Protein AF-F0HAP3-F1 (afdb_monomer_lite)

InterPro domains:
  IPR005094 MobA/VirD2-like, nuclease domain [PF03432] (1-57)

Secondary structure (DSSP, 8-state):
---TTS-EEEEEE-SSSS-EEEEEE-SB-TTSPBP--TTHHHHHHHHHHHHHHHTTPPPHHHHHHHHHHS-----HHHHHHHHHHHHHHHHHHHHHSS--------S--------

pLDDT: mean 81.32, std 18.68, range [32.19, 97.0]

Sequence (115 aa):
MGLADHQLVAVTHKDTDNMHIHIIANRISLYGEVYDTTFVSNKAARVAEELSGKYGLTIAKEVKAERQHQKAKANPTREQTKQQIQKICYALLEKYKGTGITGPPCSSTTLTRVV

Structure (mmCIF, N/CA/C/O backbone):
data_AF-F0HAP3-F1
#
_entry.id   AF-F0HAP3-F1
#
loop_
_atom_site.group_PDB
_atom_site.id
_atom_site.type_symbol
_atom_site.label_atom_id
_atom_site.label_alt_id
_atom_site.label_comp_id
_atom_site.label_asym_id
_atom_site.label_entity_id
_atom_site.label_seq_id
_atom_site.pdbx_PDB_ins_code
_atom_site.Cartn_x
_atom_site.Cartn_y
_atom_site.Cartn_z
_atom_site.occupancy
_atom_site.B_iso_or_equiv
_atom_site.auth_seq_id
_atom_site.auth_comp_id
_atom_site.auth_asym_id
_atom_site.auth_atom_id
_atom_site.pdbx_PDB_model_num
ATOM 1 N N . MET A 1 1 ? 0.343 3.055 -11.995 1.00 89.12 1 MET A N 1
ATOM 2 C CA . MET A 1 1 ? 1.373 2.486 -11.096 1.00 89.12 1 MET A CA 1
ATOM 3 C C . MET A 1 1 ? 2.618 2.012 -11.833 1.00 89.12 1 MET A C 1
ATOM 5 O O . MET A 1 1 ? 3.657 2.044 -11.208 1.00 89.12 1 MET A O 1
ATOM 9 N N . GLY A 1 2 ? 2.561 1.635 -13.121 1.00 89.94 2 GLY A N 1
ATOM 10 C CA . GLY A 1 2 ? 3.783 1.394 -13.910 1.00 89.94 2 GLY A CA 1
ATOM 11 C C . GLY A 1 2 ? 4.590 0.168 -13.474 1.00 89.94 2 GLY A C 1
ATOM 12 O O . GLY A 1 2 ? 5.804 0.189 -13.558 1.00 89.94 2 GLY A O 1
ATOM 13 N N . LEU A 1 3 ? 3.914 -0.869 -12.970 1.00 93.81 3 LEU A N 1
ATOM 14 C CA . LEU A 1 3 ? 4.533 -2.095 -12.448 1.00 93.81 3 LEU A CA 1
ATOM 15 C C . LEU A 1 3 ? 4.233 -3.321 -13.333 1.00 93.81 3 LEU A C 1
ATOM 17 O O . LEU A 1 3 ? 4.266 -4.444 -12.849 1.00 93.81 3 LEU A O 1
ATOM 21 N N . ALA A 1 4 ? 3.868 -3.117 -14.603 1.00 94.06 4 ALA A N 1
ATOM 22 C CA . ALA A 1 4 ? 3.448 -4.207 -15.492 1.00 94.06 4 ALA A CA 1
ATOM 23 C C . ALA A 1 4 ? 4.597 -5.184 -15.798 1.00 94.06 4 ALA A C 1
ATOM 25 O O . ALA A 1 4 ? 4.387 -6.391 -15.798 1.00 94.06 4 ALA A O 1
ATOM 26 N N . ASP A 1 5 ? 5.813 -4.660 -15.960 1.00 96.25 5 ASP A N 1
ATOM 27 C CA . ASP A 1 5 ? 7.027 -5.442 -16.221 1.00 96.25 5 ASP A CA 1
ATOM 28 C C . ASP A 1 5 ? 7.745 -5.875 -14.932 1.00 96.25 5 ASP A C 1
ATOM 30 O O . ASP A 1 5 ? 8.942 -6.168 -14.935 1.00 96.25 5 ASP A O 1
ATOM 34 N N . HIS A 1 6 ? 7.033 -5.878 -13.803 1.00 96.69 6 HIS A N 1
ATOM 35 C CA . HIS A 1 6 ? 7.555 -6.296 -12.510 1.00 96.69 6 HIS A CA 1
ATOM 36 C C . HIS A 1 6 ? 6.907 -7.608 -12.086 1.00 96.69 6 HIS A C 1
ATOM 38 O O . HIS A 1 6 ? 5.703 -7.818 -12.225 1.00 96.69 6 HIS A O 1
ATOM 44 N N . GLN A 1 7 ? 7.715 -8.490 -11.507 1.00 96.25 7 GLN A N 1
ATOM 45 C CA . GLN A 1 7 ? 7.203 -9.698 -10.869 1.00 96.25 7 GLN A CA 1
ATOM 46 C C . GLN A 1 7 ? 6.311 -9.298 -9.692 1.00 96.25 7 GLN A C 1
ATOM 48 O O . GLN A 1 7 ? 6.671 -8.407 -8.915 1.00 96.25 7 GLN A O 1
ATOM 53 N N . LEU A 1 8 ? 5.176 -9.978 -9.540 1.00 96.00 8 LEU A N 1
ATOM 54 C CA . LEU A 1 8 ? 4.230 -9.714 -8.466 1.00 96.00 8 LEU A CA 1
ATOM 55 C C . LEU A 1 8 ? 3.729 -10.998 -7.813 1.00 96.00 8 LEU A C 1
ATOM 57 O O . LEU A 1 8 ? 3.588 -12.033 -8.462 1.00 96.00 8 LEU A O 1
ATOM 61 N N . VAL A 1 9 ? 3.428 -10.900 -6.524 1.00 96.25 9 VAL A N 1
ATOM 62 C CA . VAL A 1 9 ? 2.755 -11.933 -5.737 1.00 96.25 9 VAL A CA 1
ATOM 63 C C . VAL A 1 9 ? 1.549 -11.291 -5.068 1.00 96.25 9 VAL A C 1
ATOM 65 O O . VAL A 1 9 ? 1.672 -10.240 -4.439 1.00 96.25 9 VAL A O 1
ATOM 68 N N . ALA A 1 10 ? 0.383 -11.919 -5.202 1.00 95.69 10 ALA A N 1
ATOM 69 C CA . ALA A 1 10 ? -0.831 -11.515 -4.508 1.00 95.69 10 ALA A CA 1
ATOM 70 C C . ALA A 1 10 ? -1.179 -12.555 -3.440 1.00 95.69 10 ALA A C 1
ATOM 72 O O . ALA A 1 10 ? -1.296 -13.743 -3.740 1.00 95.69 10 ALA A O 1
ATOM 73 N N . VAL A 1 11 ? -1.353 -12.111 -2.198 1.00 94.81 11 VAL A N 1
ATOM 74 C CA . VAL A 1 11 ? -1.675 -12.964 -1.051 1.00 94.81 11 VAL A CA 1
ATOM 75 C C . VAL A 1 11 ? -2.963 -12.463 -0.424 1.00 94.81 11 VAL A C 1
ATOM 77 O O . VAL A 1 11 ? -3.085 -11.282 -0.121 1.00 94.81 11 VAL A O 1
ATOM 80 N N . THR A 1 12 ? -3.933 -13.350 -0.220 1.00 94.50 12 THR A N 1
ATOM 81 C CA . THR A 1 12 ? -5.158 -13.006 0.514 1.00 94.50 12 THR A CA 1
ATOM 82 C C . THR A 1 12 ? -4.960 -13.313 1.990 1.00 94.50 12 THR A C 1
ATOM 84 O O . THR A 1 12 ? -4.623 -14.442 2.344 1.00 94.50 12 THR A O 1
ATOM 87 N N . HIS A 1 13 ? -5.181 -12.326 2.847 1.00 89.88 13 HIS A N 1
ATOM 88 C CA . HIS A 1 13 ? -5.096 -12.446 4.295 1.00 89.88 13 HIS A CA 1
ATOM 89 C C . HIS A 1 13 ? -6.495 -12.395 4.928 1.00 89.88 13 HIS A C 1
ATOM 91 O O . HIS A 1 13 ? -7.397 -11.693 4.457 1.00 89.88 13 HIS A O 1
ATOM 97 N N . LYS A 1 14 ? -6.672 -13.183 5.995 1.00 88.19 14 LYS A N 1
ATOM 98 C CA . LYS A 1 14 ? -7.911 -13.312 6.791 1.00 88.19 14 LYS A CA 1
ATOM 99 C C . LYS A 1 14 ? -7.671 -13.067 8.286 1.00 88.19 14 LYS A C 1
ATOM 101 O O . LYS A 1 14 ? -8.482 -13.446 9.119 1.00 88.19 14 LYS A O 1
ATOM 106 N N . ASP A 1 15 ? -6.531 -12.488 8.626 1.00 85.31 15 ASP A N 1
ATOM 107 C CA . ASP A 1 15 ? -6.054 -12.236 9.989 1.00 85.31 15 ASP A CA 1
ATOM 108 C C . ASP A 1 15 ? -6.655 -10.969 10.628 1.00 85.31 15 ASP A C 1
ATOM 110 O O . ASP A 1 15 ? -6.348 -10.646 11.772 1.00 85.31 15 ASP A O 1
ATOM 114 N N . THR A 1 16 ? -7.538 -10.263 9.916 1.00 84.62 16 THR A N 1
ATOM 115 C CA . THR A 1 16 ? -8.293 -9.107 10.420 1.00 84.62 16 THR A CA 1
ATOM 116 C C . THR A 1 16 ? -9.782 -9.271 10.120 1.00 84.62 16 THR A C 1
ATOM 118 O O . THR A 1 16 ? -10.164 -10.130 9.325 1.00 84.62 16 THR A O 1
ATOM 121 N N . ASP A 1 17 ? -10.620 -8.410 10.706 1.00 79.19 17 ASP A N 1
ATOM 122 C CA . ASP A 1 17 ? -12.083 -8.438 10.539 1.00 79.19 17 ASP A CA 1
ATOM 123 C C . ASP A 1 17 ? -12.546 -8.356 9.073 1.00 79.19 17 ASP A C 1
ATOM 125 O O . ASP A 1 17 ? -13.671 -8.734 8.755 1.00 79.19 17 ASP A O 1
ATOM 129 N N . ASN A 1 18 ? -11.691 -7.863 8.169 1.00 84.44 18 ASN A N 1
ATOM 130 C CA . ASN A 1 18 ? -11.993 -7.754 6.748 1.00 84.44 18 ASN A CA 1
ATOM 131 C C . ASN A 1 18 ? -10.970 -8.536 5.923 1.00 84.44 18 ASN A C 1
ATOM 133 O O . ASN A 1 18 ? -9.756 -8.382 6.092 1.00 84.44 18 ASN A O 1
ATOM 137 N N . MET A 1 19 ? -11.462 -9.326 4.967 1.00 88.75 19 MET A N 1
ATOM 138 C CA . MET A 1 19 ? -10.585 -9.940 3.974 1.00 88.75 19 MET A CA 1
ATOM 139 C C . MET A 1 19 ? -9.857 -8.852 3.188 1.00 88.75 19 MET A C 1
ATOM 141 O O . MET A 1 19 ? -10.479 -7.906 2.699 1.00 88.75 19 MET A O 1
ATOM 145 N N . HIS A 1 20 ? -8.547 -9.005 3.042 1.00 91.12 20 HIS A N 1
ATOM 146 C CA . HIS A 1 20 ? -7.737 -8.081 2.263 1.00 91.12 20 HIS A CA 1
ATOM 147 C C . HIS A 1 20 ? -6.654 -8.825 1.492 1.00 91.12 20 HIS A C 1
ATOM 149 O O . HIS A 1 20 ? -6.266 -9.940 1.834 1.00 91.12 20 HIS A O 1
ATOM 155 N N . ILE A 1 21 ? -6.191 -8.207 0.410 1.00 92.62 21 ILE A N 1
ATOM 156 C CA . ILE A 1 21 ? -5.173 -8.772 -0.469 1.00 92.62 21 ILE A CA 1
ATOM 157 C C . ILE A 1 21 ? -3.921 -7.907 -0.357 1.00 92.62 21 ILE A C 1
ATOM 159 O O . ILE A 1 21 ? -3.974 -6.699 -0.591 1.00 92.62 21 ILE A O 1
ATOM 163 N N . HIS A 1 22 ? -2.789 -8.524 -0.035 1.00 92.44 22 HIS A N 1
ATOM 164 C CA . HIS A 1 22 ? -1.474 -7.926 -0.204 1.00 92.44 22 HIS A CA 1
ATOM 165 C C . HIS A 1 22 ? -0.973 -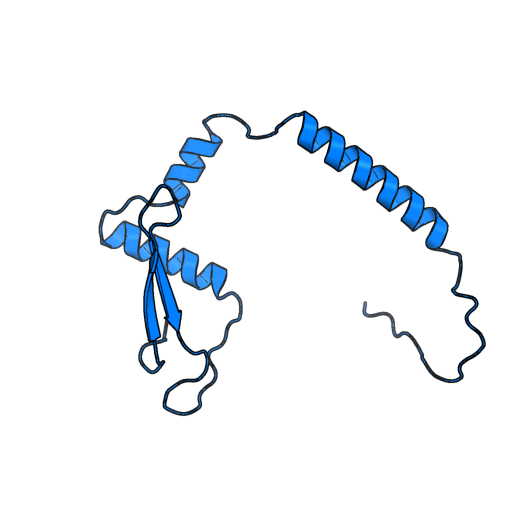8.209 -1.612 1.00 92.44 22 HIS A C 1
ATOM 167 O O . HIS A 1 22 ? -0.803 -9.363 -1.990 1.00 92.44 22 HIS A O 1
ATOM 173 N N . ILE A 1 23 ? -0.708 -7.155 -2.377 1.00 92.94 23 ILE A N 1
ATOM 174 C CA . ILE A 1 23 ? -0.005 -7.253 -3.655 1.00 92.94 23 ILE A CA 1
ATOM 175 C C . ILE A 1 23 ? 1.414 -6.748 -3.420 1.00 92.94 23 ILE A C 1
ATOM 177 O O . ILE A 1 23 ? 1.615 -5.596 -3.034 1.00 92.94 23 ILE A O 1
ATOM 181 N N . ILE A 1 24 ? 2.390 -7.621 -3.638 1.00 93.94 24 ILE A N 1
ATOM 182 C CA . ILE A 1 24 ? 3.815 -7.341 -3.486 1.00 93.94 24 ILE A CA 1
ATOM 183 C C . ILE A 1 24 ? 4.416 -7.357 -4.883 1.00 93.94 24 ILE A C 1
ATOM 185 O O . ILE A 1 24 ? 4.315 -8.365 -5.572 1.00 93.94 24 ILE A O 1
ATOM 189 N N . ALA A 1 25 ? 5.035 -6.255 -5.297 1.00 95.19 25 ALA A N 1
ATOM 190 C CA . ALA A 1 25 ? 5.747 -6.162 -6.565 1.00 95.19 25 ALA A CA 1
ATOM 191 C C . ALA A 1 25 ? 7.238 -5.948 -6.302 1.00 95.19 25 ALA A C 1
ATOM 193 O O . ALA A 1 25 ? 7.611 -5.150 -5.435 1.00 95.19 25 ALA A O 1
ATOM 194 N N . ASN A 1 26 ? 8.089 -6.652 -7.047 1.00 96.25 26 ASN A N 1
ATOM 195 C CA . ASN A 1 26 ? 9.528 -6.430 -6.985 1.00 96.25 26 ASN A CA 1
ATOM 196 C C . ASN A 1 26 ? 9.849 -5.011 -7.475 1.00 96.25 26 ASN A C 1
ATOM 198 O O . ASN A 1 26 ? 9.277 -4.545 -8.455 1.00 96.25 26 ASN A O 1
ATOM 202 N N . ARG A 1 27 ? 10.777 -4.314 -6.815 1.00 96.25 27 ARG A N 1
ATOM 203 C CA . ARG A 1 27 ? 11.211 -2.973 -7.233 1.00 96.25 27 ARG A CA 1
ATOM 204 C C . ARG A 1 27 ? 12.032 -3.008 -8.526 1.00 96.25 27 ARG A C 1
ATOM 206 O O . ARG A 1 27 ? 12.059 -2.011 -9.238 1.00 96.25 27 ARG A O 1
ATOM 213 N N . ILE A 1 28 ? 12.702 -4.122 -8.807 1.00 97.00 28 ILE A N 1
ATOM 214 C CA . ILE A 1 28 ? 13.502 -4.311 -10.021 1.00 97.00 28 ILE A CA 1
ATOM 215 C C . ILE A 1 28 ? 12.608 -4.941 -11.092 1.00 97.00 28 ILE A C 1
ATOM 217 O O . ILE A 1 28 ? 11.935 -5.938 -10.817 1.00 97.00 28 ILE A O 1
ATOM 221 N N . SER A 1 29 ? 12.569 -4.338 -12.279 1.00 96.56 29 SER A N 1
ATOM 222 C CA . SER A 1 29 ? 11.804 -4.859 -13.414 1.00 96.56 29 SER A CA 1
ATOM 223 C C . SER A 1 29 ? 12.480 -6.088 -14.022 1.00 96.56 29 SER A C 1
ATOM 225 O O . SER A 1 29 ? 13.646 -6.389 -13.749 1.00 96.56 29 SER A O 1
ATOM 227 N N . LEU A 1 30 ? 11.768 -6.783 -14.907 1.00 96.38 30 LEU A N 1
ATOM 228 C CA . LEU A 1 30 ? 12.325 -7.881 -15.701 1.00 96.38 30 LEU A CA 1
ATOM 229 C C . LEU A 1 30 ? 13.519 -7.455 -16.577 1.00 96.38 30 LEU A C 1
ATOM 231 O O . LEU A 1 30 ? 14.309 -8.307 -16.976 1.00 96.38 30 LEU A O 1
ATOM 235 N N . TYR A 1 31 ? 13.676 -6.153 -16.833 1.00 96.75 31 TYR A N 1
ATOM 236 C CA . TYR A 1 31 ? 14.742 -5.577 -17.658 1.00 96.75 31 TYR A CA 1
ATOM 237 C C . TYR A 1 31 ? 15.861 -4.919 -16.836 1.00 96.75 31 TYR A C 1
ATOM 239 O O . TYR A 1 31 ? 16.752 -4.286 -17.397 1.00 96.75 31 TYR A O 1
ATOM 247 N N . GLY A 1 32 ? 15.838 -5.067 -15.506 1.00 95.62 32 GLY A N 1
ATOM 248 C CA . GLY A 1 32 ? 16.856 -4.505 -14.613 1.00 95.62 32 GLY A CA 1
ATOM 249 C C . GLY A 1 32 ? 16.650 -3.029 -14.261 1.00 95.62 32 GLY A C 1
ATOM 250 O O . GLY A 1 32 ? 17.511 -2.424 -13.623 1.00 95.62 32 GLY A O 1
ATOM 251 N N . GLU A 1 33 ? 15.511 -2.444 -14.629 1.00 95.88 33 GLU A N 1
ATOM 252 C CA . GLU A 1 33 ? 15.179 -1.064 -14.279 1.00 95.88 33 GLU A CA 1
ATOM 253 C C . GLU A 1 33 ? 14.711 -0.979 -12.825 1.00 95.88 33 GLU A C 1
ATOM 255 O O . GLU A 1 33 ? 13.971 -1.832 -12.327 1.00 95.88 33 GLU A O 1
ATOM 260 N N . VAL A 1 34 ? 15.129 0.075 -12.126 1.00 96.50 34 VAL A N 1
ATOM 261 C CA . VAL A 1 34 ? 14.763 0.293 -10.725 1.00 96.50 34 VAL A CA 1
ATOM 262 C C . VAL A 1 34 ? 13.559 1.221 -10.652 1.00 96.50 34 VAL A C 1
ATOM 264 O O . VAL A 1 34 ? 13.642 2.389 -11.026 1.00 96.50 34 VAL A O 1
ATOM 267 N N . TYR A 1 35 ? 12.457 0.729 -10.089 1.00 95.50 35 TYR A N 1
ATOM 268 C CA . TYR A 1 35 ? 11.269 1.545 -9.872 1.00 95.50 35 TYR A CA 1
ATOM 269 C C . TYR A 1 35 ? 11.538 2.673 -8.860 1.00 95.50 35 TYR A C 1
ATOM 271 O O . TYR A 1 35 ? 12.066 2.447 -7.758 1.00 95.50 35 TYR A O 1
ATOM 279 N N . ASP A 1 36 ? 11.140 3.895 -9.223 1.00 94.69 36 ASP A N 1
ATOM 280 C CA . ASP A 1 36 ? 11.207 5.064 -8.349 1.00 94.69 36 ASP A CA 1
ATOM 281 C C . ASP A 1 36 ? 10.120 5.004 -7.266 1.00 94.69 36 ASP A C 1
ATOM 283 O O . ASP A 1 36 ? 8.919 5.161 -7.511 1.00 94.69 36 ASP A O 1
ATOM 287 N N . THR A 1 37 ? 10.563 4.826 -6.024 1.00 94.19 37 THR A N 1
ATOM 288 C CA . THR A 1 37 ? 9.693 4.731 -4.850 1.00 94.19 37 THR A CA 1
ATOM 289 C C . THR A 1 37 ? 9.372 6.087 -4.225 1.00 94.19 37 THR A C 1
ATOM 291 O O . THR A 1 37 ? 8.689 6.142 -3.197 1.00 94.19 37 THR A O 1
ATOM 294 N N . THR A 1 38 ? 9.824 7.192 -4.820 1.00 96.06 38 THR A N 1
ATOM 295 C CA . THR A 1 38 ? 9.544 8.543 -4.329 1.00 96.06 38 THR A CA 1
ATOM 296 C C . THR A 1 38 ? 8.033 8.774 -4.258 1.00 96.06 38 THR A C 1
ATOM 298 O O . THR A 1 38 ? 7.304 8.641 -5.248 1.00 96.06 38 THR A O 1
ATOM 301 N N . PHE A 1 39 ? 7.554 9.067 -3.045 1.00 94.75 39 PHE A N 1
ATOM 302 C CA . PHE A 1 39 ? 6.136 9.220 -2.697 1.00 94.75 39 PHE A CA 1
ATOM 303 C C . PHE A 1 39 ? 5.235 8.037 -3.104 1.00 94.75 39 PHE A C 1
ATOM 305 O O . PHE A 1 39 ? 4.052 8.236 -3.393 1.00 94.75 39 PHE A O 1
ATOM 312 N N . VAL A 1 40 ? 5.755 6.802 -3.114 1.00 94.19 40 VAL A N 1
ATOM 313 C CA . VAL A 1 40 ? 4.992 5.614 -3.543 1.00 94.19 40 VAL A CA 1
ATOM 314 C C . VAL A 1 40 ? 3.693 5.423 -2.758 1.00 94.19 40 VAL A C 1
ATOM 316 O O . VAL A 1 40 ? 2.670 5.118 -3.363 1.00 94.19 40 VAL A O 1
ATOM 319 N N . SER A 1 41 ? 3.684 5.699 -1.451 1.00 92.00 41 SER A N 1
ATOM 320 C CA . SER A 1 41 ? 2.473 5.597 -0.627 1.00 92.00 41 SER A CA 1
ATOM 321 C C . SER A 1 41 ? 1.385 6.577 -1.074 1.00 92.00 41 SER A C 1
ATOM 323 O O . SER A 1 41 ? 0.220 6.201 -1.166 1.00 92.00 41 SER A O 1
ATOM 325 N N . ASN A 1 42 ? 1.760 7.814 -1.421 1.00 94.44 42 ASN A N 1
ATOM 326 C CA . ASN A 1 42 ? 0.814 8.823 -1.908 1.00 94.44 42 ASN A CA 1
ATOM 327 C C . ASN A 1 42 ? 0.303 8.466 -3.309 1.00 94.44 42 ASN A C 1
ATOM 329 O O . ASN A 1 42 ? -0.894 8.570 -3.573 1.00 94.44 42 ASN A O 1
ATOM 333 N N . LYS A 1 43 ? 1.198 8.007 -4.196 1.00 94.44 43 LYS A N 1
ATOM 334 C CA . LYS A 1 43 ? 0.839 7.531 -5.541 1.00 94.44 43 LYS A CA 1
ATOM 335 C C . LYS A 1 43 ? -0.138 6.349 -5.460 1.00 94.44 43 LYS A C 1
ATOM 337 O O . LYS A 1 43 ? -1.156 6.361 -6.146 1.00 94.44 43 LYS A O 1
ATOM 342 N N . ALA A 1 44 ? 0.141 5.372 -4.596 1.00 93.19 44 ALA A N 1
ATOM 343 C CA . ALA A 1 44 ? -0.710 4.204 -4.381 1.00 93.19 44 ALA A CA 1
ATOM 344 C C . ALA A 1 44 ? -2.086 4.591 -3.823 1.00 93.19 44 ALA A C 1
ATOM 346 O O . ALA A 1 44 ? -3.098 4.126 -4.340 1.00 93.19 44 ALA A O 1
ATOM 347 N N . ALA A 1 45 ? -2.135 5.484 -2.828 1.00 93.00 45 ALA A N 1
ATOM 348 C CA . ALA A 1 45 ? -3.392 5.976 -2.267 1.00 93.00 45 ALA A CA 1
ATOM 349 C C . ALA A 1 45 ? -4.264 6.674 -3.323 1.00 93.00 45 ALA A C 1
ATOM 351 O O . ALA A 1 45 ? -5.456 6.388 -3.409 1.00 93.00 45 ALA A O 1
ATOM 352 N N . ARG A 1 46 ? -3.666 7.528 -4.165 1.00 94.00 46 ARG A N 1
ATOM 353 C CA . ARG A 1 46 ? -4.384 8.212 -5.249 1.00 94.00 46 ARG A CA 1
ATOM 354 C C . ARG A 1 46 ? -4.950 7.225 -6.272 1.00 94.00 46 ARG A C 1
ATOM 356 O O . ARG A 1 46 ? -6.116 7.320 -6.626 1.00 94.00 46 ARG A O 1
ATOM 363 N N . VAL A 1 47 ? -4.144 6.258 -6.717 1.00 94.06 47 VAL A N 1
ATOM 364 C CA . VAL A 1 47 ? -4.606 5.239 -7.676 1.00 94.06 47 VAL A CA 1
ATOM 365 C C . VAL A 1 47 ? -5.714 4.371 -7.074 1.00 94.06 47 VAL A C 1
ATOM 367 O O . VAL A 1 47 ? -6.662 4.033 -7.773 1.00 94.06 47 VAL A O 1
ATOM 370 N N . ALA A 1 48 ? -5.630 4.026 -5.786 1.00 93.25 48 ALA A N 1
ATOM 371 C CA . ALA A 1 48 ? -6.694 3.292 -5.108 1.00 93.25 48 ALA A CA 1
ATOM 372 C C . ALA A 1 48 ? -8.005 4.098 -5.056 1.00 93.25 48 ALA A C 1
ATOM 374 O O . ALA A 1 48 ? -9.059 3.541 -5.336 1.00 93.25 48 ALA A O 1
ATOM 375 N N . GLU A 1 49 ? -7.944 5.402 -4.764 1.00 94.31 49 GLU A N 1
ATOM 376 C CA . GLU A 1 49 ? -9.108 6.305 -4.780 1.00 94.31 49 GLU A CA 1
ATOM 377 C C . GLU A 1 49 ? -9.738 6.409 -6.180 1.00 94.31 49 GLU A C 1
ATOM 379 O O . GLU A 1 49 ? -10.949 6.235 -6.322 1.00 94.31 49 GLU A O 1
ATOM 384 N N . GLU A 1 50 ? -8.921 6.601 -7.222 1.00 94.69 50 GLU A N 1
ATOM 385 C CA . GLU A 1 50 ? -9.370 6.632 -8.623 1.00 94.69 50 GLU A CA 1
ATOM 386 C C . GLU A 1 50 ? -10.048 5.315 -9.040 1.00 94.69 50 GLU A C 1
ATOM 388 O O . GLU A 1 50 ? -11.105 5.328 -9.676 1.00 94.69 50 GLU A O 1
ATOM 393 N N . LEU A 1 51 ? -9.469 4.167 -8.665 1.00 94.50 51 LEU A N 1
ATOM 394 C CA . LEU A 1 51 ? -10.051 2.850 -8.937 1.00 94.50 51 LEU A CA 1
ATOM 395 C C . LEU A 1 51 ? -11.356 2.641 -8.169 1.00 94.50 51 LEU A C 1
ATOM 397 O O . LEU A 1 51 ? -12.315 2.138 -8.754 1.00 94.50 51 LEU A O 1
ATOM 401 N N . SER A 1 52 ? -11.418 3.048 -6.899 1.00 94.69 52 SER A N 1
ATOM 402 C CA . SER A 1 52 ? -12.653 2.976 -6.119 1.00 94.69 52 SER A CA 1
ATOM 403 C C . SER A 1 52 ? -13.773 3.762 -6.791 1.00 94.69 52 SER A C 1
ATOM 405 O O . SER A 1 52 ? -14.836 3.197 -7.033 1.00 94.69 52 SER A O 1
ATOM 407 N N . GLY A 1 53 ? -13.519 5.013 -7.187 1.00 94.69 53 GLY A N 1
ATOM 408 C CA . GLY A 1 53 ? -14.503 5.824 -7.908 1.00 94.69 53 GLY A CA 1
ATOM 409 C C . GLY A 1 53 ? -14.920 5.200 -9.243 1.00 94.69 53 GLY A C 1
ATOM 410 O O . GLY A 1 53 ? -16.110 5.104 -9.536 1.00 94.69 53 GLY A O 1
ATOM 411 N N . LYS A 1 54 ? -13.956 4.698 -10.030 1.00 96.50 54 LYS A N 1
ATOM 412 C CA . LYS A 1 54 ? -14.223 4.060 -11.331 1.00 96.50 54 LYS A CA 1
ATOM 413 C C . LYS A 1 54 ? -15.128 2.830 -11.219 1.00 96.50 54 LYS A C 1
ATOM 415 O O . LYS A 1 54 ? -15.957 2.611 -12.098 1.00 96.50 54 LYS A O 1
ATOM 420 N N . TYR A 1 55 ? -14.947 2.021 -10.180 1.00 96.25 55 TYR A N 1
ATOM 421 C CA . TYR A 1 55 ? -15.701 0.780 -9.980 1.00 96.25 55 TYR A CA 1
ATOM 422 C C . TYR A 1 55 ? -16.868 0.924 -8.993 1.00 96.25 55 TYR A C 1
ATOM 424 O O . TYR A 1 55 ? -17.459 -0.083 -8.611 1.00 96.25 55 TYR A O 1
ATOM 432 N N . GLY A 1 56 ? -17.214 2.149 -8.577 1.00 93.69 56 GLY A N 1
ATOM 433 C CA . GLY A 1 56 ? -18.310 2.396 -7.634 1.00 93.69 56 GLY A CA 1
ATOM 434 C C . GLY A 1 56 ? -18.083 1.779 -6.248 1.00 93.69 56 GLY A C 1
ATOM 435 O O . GLY A 1 56 ? -19.041 1.445 -5.555 1.00 93.69 56 GLY A O 1
ATOM 436 N N . LEU A 1 57 ? -16.823 1.588 -5.852 1.00 93.25 57 LEU A N 1
ATOM 437 C CA . LEU A 1 57 ? -16.451 1.101 -4.529 1.00 93.25 57 LEU A CA 1
ATOM 438 C C . LEU A 1 57 ? -16.388 2.261 -3.539 1.00 93.25 57 LEU A C 1
ATOM 440 O O . LEU A 1 57 ? -16.135 3.411 -3.895 1.00 93.25 57 LEU A O 1
ATOM 444 N N . THR A 1 58 ? -16.534 1.938 -2.259 1.00 90.75 58 THR A N 1
ATOM 445 C CA . THR A 1 58 ? -16.432 2.918 -1.183 1.00 90.75 58 THR A CA 1
ATOM 446 C C . THR A 1 58 ? -15.061 3.602 -1.173 1.00 90.75 58 THR A C 1
ATOM 448 O O . THR A 1 58 ? -14.015 2.951 -1.076 1.00 90.75 58 THR A O 1
ATOM 451 N N . ILE A 1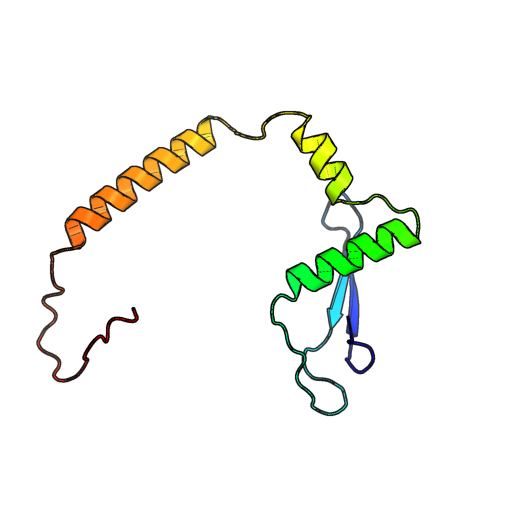 59 ? -15.060 4.934 -1.222 1.00 91.19 59 ILE A N 1
ATOM 452 C CA . ILE A 1 59 ? -13.840 5.735 -1.156 1.00 91.19 59 ILE A CA 1
ATOM 453 C C . ILE A 1 59 ? -13.453 5.929 0.313 1.00 91.19 59 ILE A C 1
ATOM 455 O O . ILE A 1 59 ? -14.160 6.552 1.105 1.00 91.19 59 ILE A O 1
ATOM 459 N N . ALA A 1 60 ? -12.281 5.417 0.694 1.00 85.50 60 ALA A N 1
ATOM 460 C CA . ALA A 1 60 ? -11.814 5.456 2.082 1.00 85.50 60 ALA A CA 1
ATOM 461 C C . ALA A 1 60 ? -11.715 6.884 2.654 1.00 85.50 60 ALA A C 1
ATOM 463 O O . ALA A 1 60 ? -11.908 7.093 3.854 1.00 85.50 60 ALA A O 1
ATOM 464 N N . LYS A 1 61 ? -11.411 7.871 1.805 1.00 83.75 61 LYS A N 1
ATOM 465 C CA . LYS A 1 61 ? -11.324 9.283 2.189 1.00 83.75 61 LYS A CA 1
ATOM 466 C C . LYS A 1 61 ? -12.686 9.864 2.574 1.00 83.75 61 LYS A C 1
ATOM 468 O O . LYS A 1 61 ? -12.755 10.580 3.569 1.00 83.75 61 LYS A O 1
ATOM 473 N N . GLU A 1 62 ? -13.745 9.509 1.851 1.00 83.19 62 GLU A N 1
ATOM 474 C CA . GLU A 1 62 ? -15.122 9.935 2.132 1.00 83.19 62 GLU A CA 1
ATOM 475 C C . GLU A 1 62 ? -15.615 9.320 3.445 1.00 83.19 62 GLU A C 1
ATOM 477 O O . GLU A 1 62 ? -16.035 10.043 4.344 1.00 83.19 62 GLU A O 1
ATOM 482 N N . VAL A 1 63 ? -15.384 8.017 3.648 1.00 79.56 63 VAL A N 1
ATOM 483 C CA . VAL A 1 63 ? -15.683 7.340 4.926 1.00 79.56 63 VAL A CA 1
ATOM 484 C C . VAL A 1 63 ? -14.902 7.953 6.089 1.00 79.56 63 VAL A C 1
ATOM 486 O O . VAL A 1 63 ? -15.398 8.055 7.212 1.00 79.56 63 VAL A O 1
ATOM 489 N N . LYS A 1 64 ? -13.644 8.356 5.866 1.00 67.69 64 LYS A N 1
ATOM 490 C CA . LYS A 1 64 ? -12.844 9.022 6.900 1.00 67.69 64 LYS A CA 1
ATOM 491 C C . LYS A 1 64 ? -13.367 10.427 7.200 1.00 67.69 64 LYS A C 1
ATOM 493 O O . LYS A 1 64 ? -13.340 10.798 8.370 1.00 67.69 64 LYS A O 1
ATOM 498 N N . ALA A 1 65 ? -13.830 11.177 6.202 1.00 64.50 65 ALA A N 1
ATOM 499 C CA . ALA A 1 65 ? -14.460 12.482 6.398 1.00 64.50 65 ALA A CA 1
ATOM 500 C C . ALA A 1 65 ? -15.764 12.347 7.205 1.00 64.50 65 ALA A C 1
ATOM 502 O O . ALA A 1 65 ? -15.933 13.026 8.218 1.00 64.50 65 ALA A O 1
ATOM 503 N N . GLU A 1 66 ? -16.609 11.368 6.872 1.00 59.59 66 GLU A N 1
ATOM 504 C CA . GLU A 1 66 ? -17.799 11.023 7.663 1.00 59.59 66 GLU A CA 1
ATOM 505 C C . GLU A 1 66 ? -17.440 10.618 9.104 1.00 59.59 66 GLU A C 1
ATOM 507 O O . GLU A 1 66 ? -18.062 11.071 10.067 1.00 59.59 66 GLU A O 1
ATOM 512 N N . ARG A 1 67 ? -16.377 9.822 9.291 1.00 58.22 67 ARG A N 1
ATOM 513 C CA . ARG A 1 67 ? -15.864 9.454 10.624 1.00 58.22 67 ARG A CA 1
ATOM 514 C C . ARG A 1 67 ? -15.213 10.615 11.377 1.00 58.22 67 ARG A C 1
ATOM 516 O O . ARG A 1 67 ? -15.238 10.601 12.599 1.00 58.22 67 ARG A O 1
ATOM 523 N N . GLN A 1 68 ? -14.620 11.605 10.710 1.00 56.12 68 GLN A N 1
ATOM 524 C CA . GLN A 1 68 ? -14.120 12.818 11.372 1.00 56.12 68 GLN A CA 1
ATOM 525 C C . GLN A 1 68 ? -15.272 13.642 11.951 1.00 56.12 68 GLN A C 1
ATOM 527 O O . GLN A 1 68 ? -15.112 14.250 13.009 1.00 56.12 68 GLN A O 1
ATOM 532 N N . HIS A 1 69 ? -16.439 13.607 11.307 1.00 58.22 69 HIS A N 1
ATO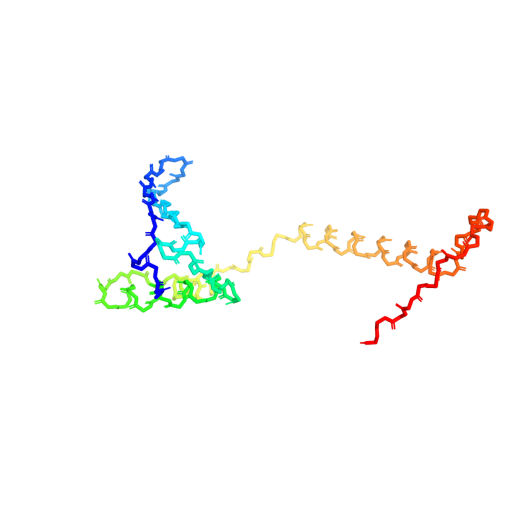M 533 C CA . HIS A 1 69 ? -17.670 14.172 11.855 1.00 58.22 69 HIS A CA 1
ATOM 534 C C . HIS A 1 69 ? -18.275 13.307 12.976 1.00 58.22 69 HIS A C 1
ATOM 536 O O . HIS A 1 69 ? -18.983 13.826 13.837 1.00 58.22 69 HIS A O 1
ATOM 542 N N . GLN A 1 70 ? -17.928 12.018 13.055 1.00 55.50 70 GLN A N 1
ATOM 543 C CA . GLN A 1 70 ? -18.328 11.122 14.142 1.00 55.50 70 GLN A CA 1
ATOM 544 C C . GLN A 1 70 ? -17.202 10.904 15.170 1.00 55.50 70 GLN A C 1
ATOM 546 O O . GLN A 1 70 ? -16.473 9.914 15.148 1.00 55.50 70 GLN A O 1
ATOM 551 N N . LYS A 1 71 ? -17.163 11.815 16.152 1.00 57.56 71 LYS A N 1
ATOM 552 C CA . LYS A 1 71 ? -16.376 11.785 17.404 1.00 57.56 71 LYS A CA 1
ATOM 553 C C . LYS A 1 71 ? -14.856 11.925 17.237 1.00 57.56 71 LYS A C 1
ATOM 555 O O . LYS A 1 71 ? -14.163 11.085 16.666 1.00 57.56 71 LYS A O 1
ATOM 560 N N . ALA A 1 72 ? -14.310 12.959 17.880 1.00 60.81 72 ALA A N 1
ATOM 561 C CA . ALA A 1 72 ? -12.878 13.106 18.093 1.00 60.81 72 ALA A CA 1
ATOM 562 C C . ALA A 1 72 ? -12.330 11.858 18.808 1.00 60.81 72 ALA A C 1
ATOM 564 O O . ALA A 1 72 ? -12.591 11.642 19.989 1.00 60.81 72 ALA A O 1
ATOM 565 N N . LYS A 1 73 ? -11.528 11.043 18.112 1.00 56.75 73 LYS A N 1
ATOM 566 C CA . LYS A 1 73 ? -10.768 9.920 18.700 1.00 56.75 73 LYS A CA 1
ATOM 567 C C . LYS A 1 73 ? -9.605 10.398 19.590 1.00 56.75 73 LYS A C 1
ATOM 569 O O . LYS A 1 73 ? -8.573 9.732 19.682 1.00 56.75 73 LYS A O 1
ATOM 574 N N . ALA A 1 74 ? -9.734 11.566 20.210 1.00 60.84 74 ALA A N 1
ATOM 575 C CA . ALA A 1 74 ? -8.818 12.021 21.235 1.00 60.84 74 ALA A CA 1
ATOM 576 C C . ALA A 1 74 ? -9.189 11.269 22.513 1.00 60.84 74 ALA A C 1
ATOM 578 O O . ALA A 1 74 ? -10.088 11.669 23.244 1.00 60.84 74 ALA A O 1
ATOM 579 N N . ASN A 1 75 ? -8.535 10.132 22.755 1.00 71.38 75 ASN A N 1
ATOM 580 C CA . ASN A 1 75 ? -8.548 9.547 24.087 1.00 71.38 75 ASN A CA 1
ATOM 581 C C . ASN A 1 75 ? -7.829 10.557 25.006 1.00 71.38 75 ASN A C 1
ATOM 583 O O . ASN A 1 75 ? -6.629 10.776 24.806 1.00 71.38 75 ASN A O 1
ATOM 587 N N . PRO A 1 76 ? -8.526 11.196 25.964 1.00 77.44 76 PRO A N 1
ATOM 588 C CA . PRO A 1 76 ? -7.951 12.262 26.781 1.00 77.44 76 PRO A CA 1
ATOM 589 C C . PRO A 1 76 ? -6.703 11.788 27.535 1.00 77.44 76 PRO A C 1
ATOM 591 O O . PRO A 1 76 ? -5.741 12.543 27.661 1.00 77.44 76 PRO A O 1
ATOM 594 N N . THR A 1 77 ? -6.656 10.512 27.925 1.00 80.81 77 THR A N 1
ATOM 595 C CA . THR A 1 77 ? -5.496 9.892 28.573 1.00 80.81 77 THR A CA 1
ATOM 596 C C . THR A 1 77 ? -4.286 9.843 27.640 1.00 80.81 77 THR A C 1
ATOM 598 O O . THR A 1 77 ? -3.177 10.167 28.049 1.00 80.81 77 THR A O 1
ATOM 601 N N . ARG A 1 78 ? -4.482 9.513 26.356 1.00 78.50 78 ARG A N 1
ATOM 602 C CA . ARG A 1 78 ? -3.392 9.459 25.366 1.00 78.50 78 ARG A CA 1
ATOM 603 C C . ARG A 1 78 ? -2.790 10.841 25.110 1.00 78.50 78 ARG A C 1
ATOM 605 O O . ARG A 1 78 ? -1.572 10.954 24.986 1.00 78.50 78 ARG A O 1
ATOM 612 N N . GLU A 1 79 ? -3.622 11.878 25.045 1.00 84.94 79 GLU A N 1
ATOM 613 C CA . GLU A 1 79 ? -3.144 13.257 24.877 1.00 84.94 79 GLU A CA 1
ATOM 614 C C . GLU A 1 79 ? -2.404 13.758 26.124 1.00 84.94 79 GLU A C 1
ATOM 616 O O . GLU A 1 79 ? -1.335 14.356 26.002 1.00 84.94 79 GLU A O 1
ATOM 621 N N . GLN A 1 80 ? -2.894 13.438 27.324 1.00 88.19 80 GLN A N 1
ATOM 622 C CA . GLN A 1 80 ? -2.193 13.741 28.577 1.00 88.19 80 GLN A CA 1
ATOM 623 C C . GLN A 1 80 ? -0.825 13.047 28.651 1.00 88.19 80 GLN A C 1
ATOM 625 O O . GLN A 1 80 ? 0.179 13.702 28.938 1.00 88.19 80 GLN A O 1
ATOM 630 N N . THR A 1 81 ? -0.750 11.752 28.326 1.00 91.12 81 THR A N 1
ATOM 631 C CA . THR A 1 81 ? 0.518 11.006 28.287 1.00 91.12 81 THR A CA 1
ATOM 632 C C . THR A 1 81 ? 1.481 11.594 27.257 1.00 91.12 81 THR A C 1
ATOM 634 O O . THR A 1 81 ? 2.665 11.770 27.543 1.00 91.12 81 THR A O 1
ATOM 637 N N . LYS A 1 82 ? 0.988 11.967 26.071 1.00 89.62 82 LYS A N 1
ATOM 638 C CA . LYS A 1 82 ? 1.802 12.614 25.033 1.00 89.62 82 LYS A CA 1
ATOM 639 C C . LYS A 1 82 ? 2.384 13.945 25.515 1.00 89.62 82 LYS A C 1
ATOM 641 O O . LYS A 1 82 ? 3.572 14.187 25.315 1.00 89.62 82 LYS A O 1
ATOM 646 N N . GLN A 1 83 ? 1.585 14.771 26.193 1.00 93.12 83 GLN A N 1
ATOM 647 C CA . GLN A 1 83 ? 2.052 16.032 26.779 1.00 93.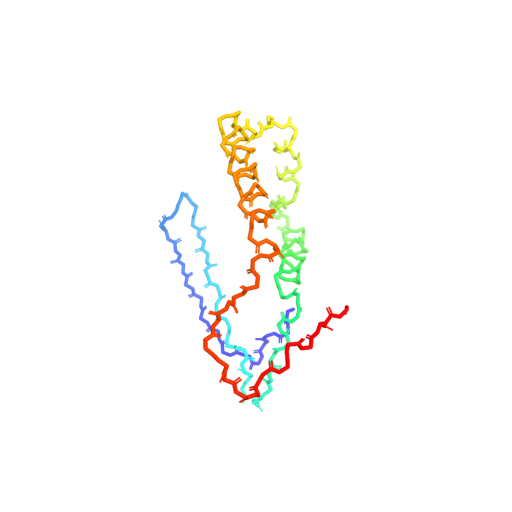12 83 GLN A CA 1
ATOM 648 C C . GLN A 1 83 ? 3.086 15.812 27.893 1.00 93.12 83 GLN A C 1
ATOM 650 O O . GLN A 1 83 ? 4.073 16.545 27.961 1.00 93.12 83 GLN A O 1
ATOM 655 N N . GLN A 1 84 ? 2.894 14.808 28.756 1.00 94.75 84 GLN A N 1
ATOM 656 C CA . GLN A 1 84 ? 3.862 14.456 29.804 1.00 94.75 84 GLN A CA 1
ATOM 657 C C . GLN A 1 84 ? 5.204 14.021 29.209 1.00 94.75 84 GLN A C 1
ATOM 659 O O . GLN A 1 84 ? 6.242 14.566 29.584 1.00 94.75 84 GLN A O 1
ATOM 664 N N . ILE A 1 85 ? 5.184 13.099 28.242 1.00 94.44 85 ILE A N 1
ATOM 665 C CA . ILE A 1 85 ? 6.394 12.625 27.558 1.00 94.44 85 ILE A CA 1
ATOM 666 C C . ILE A 1 85 ? 7.097 13.790 26.857 1.00 94.44 85 ILE A C 1
ATOM 668 O O . ILE A 1 85 ? 8.301 13.960 27.013 1.00 94.44 85 ILE A O 1
ATOM 672 N N . GLN A 1 86 ? 6.352 14.642 26.149 1.00 95.00 86 GLN A N 1
ATOM 673 C CA . GLN A 1 86 ? 6.911 15.803 25.460 1.00 95.00 86 GLN A CA 1
ATOM 674 C C . GLN A 1 86 ? 7.630 16.761 26.427 1.00 95.00 86 GLN A C 1
ATOM 676 O O . GLN A 1 86 ? 8.745 17.195 26.137 1.00 95.00 86 GLN A O 1
ATOM 681 N N . LYS A 1 87 ? 7.035 17.052 27.593 1.00 95.69 87 LYS A N 1
ATOM 682 C CA . LYS A 1 87 ? 7.667 17.884 28.634 1.00 95.69 87 LYS A CA 1
ATOM 683 C C . LYS A 1 87 ? 8.964 17.264 29.153 1.00 95.69 87 LYS A C 1
ATOM 685 O O . LYS A 1 87 ? 9.962 17.971 29.262 1.00 95.69 87 LYS A O 1
ATOM 690 N N . ILE A 1 88 ? 8.961 15.959 29.431 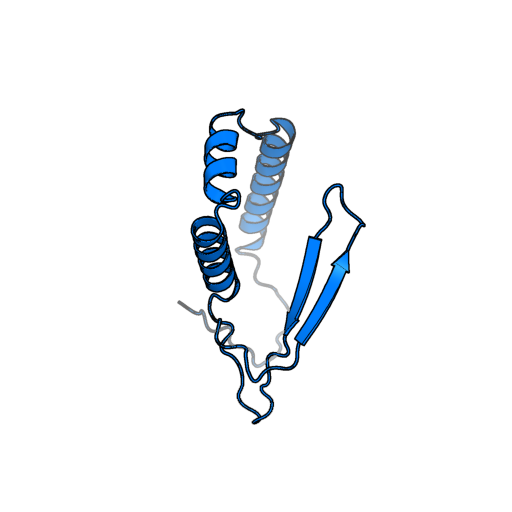1.00 95.75 88 ILE A N 1
ATOM 691 C CA . ILE A 1 88 ? 10.156 15.230 29.887 1.00 95.75 88 ILE A CA 1
ATOM 692 C C . ILE A 1 88 ? 11.253 15.293 28.820 1.00 95.75 88 ILE A C 1
ATOM 694 O O . ILE A 1 88 ? 12.386 15.655 29.128 1.00 95.75 88 ILE A O 1
ATOM 698 N N . CYS A 1 89 ? 10.918 14.998 27.562 1.00 93.12 89 CYS A N 1
ATOM 699 C CA . CYS A 1 89 ? 11.870 15.028 26.456 1.00 93.12 89 CYS A CA 1
ATOM 700 C C . CYS A 1 89 ? 12.506 16.409 26.287 1.00 93.12 89 CYS A C 1
ATOM 702 O O . CYS A 1 89 ? 13.723 16.485 26.153 1.00 93.12 89 CYS A O 1
ATOM 704 N N . TYR A 1 90 ? 11.728 17.495 26.337 1.00 93.94 90 TYR A N 1
ATOM 705 C CA . TYR A 1 90 ? 12.290 18.845 26.225 1.00 93.94 90 TYR A CA 1
ATOM 706 C C . TYR A 1 90 ? 13.123 19.254 27.438 1.00 93.94 90 TYR A C 1
ATOM 708 O O . TYR A 1 90 ? 14.167 19.872 27.257 1.00 93.94 90 TYR A O 1
ATOM 716 N N . ALA A 1 91 ? 12.718 18.878 28.653 1.00 92.88 91 ALA A N 1
ATOM 717 C CA . ALA A 1 91 ? 13.514 19.142 29.850 1.00 92.88 91 ALA A CA 1
ATOM 718 C C . ALA A 1 91 ? 14.876 18.429 29.796 1.00 92.88 91 ALA A C 1
ATOM 720 O O . ALA A 1 91 ? 15.906 19.020 30.117 1.00 92.88 91 ALA A O 1
ATOM 721 N N . LEU A 1 92 ? 14.897 17.171 29.342 1.00 91.31 92 LEU A N 1
ATOM 722 C CA . LEU A 1 92 ? 16.137 16.425 29.124 1.00 91.31 92 LEU A CA 1
ATOM 723 C C . LEU A 1 92 ? 16.956 17.034 27.982 1.00 91.31 92 LEU A C 1
ATOM 725 O O . LEU A 1 92 ? 18.159 17.216 28.129 1.00 91.31 92 LEU A O 1
ATOM 729 N N . LEU A 1 93 ? 16.317 17.396 26.871 1.00 90.06 93 LEU A N 1
ATOM 730 C CA . LEU A 1 93 ? 16.985 18.038 25.744 1.00 90.06 93 LEU A CA 1
ATOM 731 C C . LEU A 1 93 ? 17.695 19.325 26.192 1.00 90.06 93 LEU A C 1
ATOM 733 O O . LEU A 1 93 ? 18.876 19.472 25.916 1.00 90.06 93 LEU A O 1
ATOM 737 N N . GLU A 1 94 ? 17.027 20.219 26.927 1.00 85.81 94 GLU A N 1
ATOM 738 C CA . GLU A 1 94 ? 17.653 21.427 27.494 1.00 85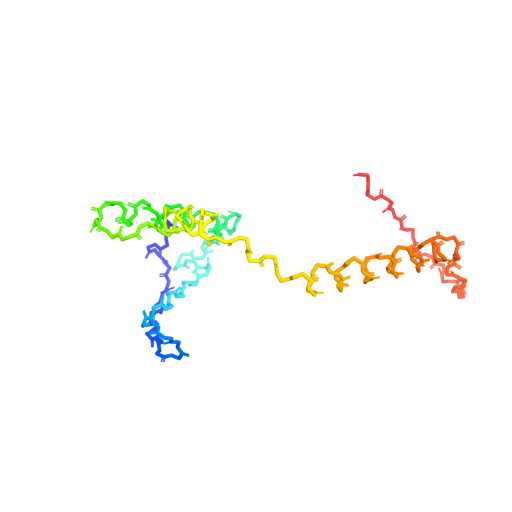.81 94 GLU A CA 1
ATOM 739 C C . GLU A 1 94 ? 18.819 21.098 28.432 1.00 85.81 94 GLU A C 1
ATOM 741 O O . GLU A 1 94 ? 19.890 21.691 28.319 1.00 85.81 94 GLU A O 1
ATOM 746 N N . LYS A 1 95 ? 18.658 20.093 29.301 1.00 83.81 95 LYS A N 1
ATOM 747 C CA . LYS A 1 95 ? 19.721 19.652 30.216 1.00 83.81 95 LYS A CA 1
ATOM 748 C C . LYS A 1 95 ? 20.984 19.180 29.482 1.00 83.81 95 LYS A C 1
ATOM 750 O O . LYS A 1 95 ? 22.086 19.397 29.978 1.00 83.81 95 LYS A O 1
ATOM 755 N N . TYR A 1 96 ? 20.831 18.528 28.330 1.00 80.19 96 TYR A N 1
ATOM 756 C CA . TYR A 1 96 ? 21.938 17.927 27.576 1.00 80.19 96 TYR A CA 1
ATOM 757 C C . TYR A 1 96 ? 22.337 18.709 26.311 1.00 80.19 96 TYR A C 1
ATOM 759 O O . TYR A 1 96 ? 23.277 18.322 25.626 1.00 80.19 96 TYR A O 1
ATOM 767 N N . LYS A 1 97 ? 21.679 19.837 26.007 1.00 73.69 97 LYS A N 1
ATOM 768 C CA . LYS A 1 97 ? 21.997 20.705 24.856 1.00 73.69 97 LYS A CA 1
ATOM 769 C C . LYS A 1 97 ? 23.371 21.377 24.953 1.00 73.69 97 LYS A C 1
ATOM 771 O O . LYS A 1 97 ? 23.918 21.764 23.926 1.00 73.69 97 LYS A O 1
ATOM 776 N N . GLY A 1 98 ? 23.905 21.539 26.167 1.00 62.94 98 GLY A N 1
ATOM 777 C CA . GLY A 1 98 ? 25.164 22.247 26.433 1.00 62.94 98 GLY A CA 1
ATOM 778 C C . GLY A 1 98 ? 26.255 21.410 27.101 1.00 62.94 98 GLY A C 1
ATOM 779 O O . GLY A 1 98 ? 27.386 21.878 27.217 1.00 62.94 98 GLY A O 1
ATOM 780 N N . THR A 1 99 ? 25.964 20.178 27.529 1.00 59.81 99 THR A N 1
ATOM 781 C CA . THR A 1 99 ? 27.000 19.261 28.009 1.00 59.81 99 THR A CA 1
ATOM 782 C C . THR A 1 99 ? 27.651 18.617 26.796 1.00 59.81 99 THR A C 1
ATOM 784 O O . THR A 1 99 ? 27.256 17.551 26.330 1.00 59.81 99 THR A O 1
ATOM 787 N N . GLY A 1 100 ? 28.641 19.322 26.242 1.00 55.28 100 GLY A N 1
ATOM 788 C CA . GLY A 1 100 ? 29.557 18.745 25.271 1.00 55.28 100 GLY A CA 1
ATOM 789 C C . GLY A 1 100 ? 30.002 17.378 25.777 1.00 55.28 100 GLY A C 1
ATOM 790 O O . GLY A 1 100 ? 30.397 17.233 26.934 1.00 55.28 100 GLY A O 1
ATOM 791 N N . ILE A 1 101 ? 29.870 16.369 24.924 1.00 55.09 101 ILE A N 1
ATOM 792 C CA . ILE A 1 101 ? 30.394 15.038 25.183 1.00 55.09 101 ILE A CA 1
ATOM 793 C C . ILE A 1 101 ? 31.900 15.240 25.354 1.00 55.09 101 ILE A C 1
ATOM 795 O O . ILE A 1 101 ? 32.622 15.394 24.371 1.00 55.09 101 ILE A O 1
ATOM 799 N N . THR A 1 102 ? 32.393 15.294 26.590 1.00 54.53 102 THR A N 1
ATOM 800 C CA . THR A 1 102 ? 33.822 15.149 26.870 1.00 54.53 102 THR A CA 1
ATOM 801 C C . THR A 1 102 ? 34.152 13.675 26.672 1.00 54.53 102 THR A C 1
ATOM 803 O O . THR A 1 102 ? 34.387 12.931 27.621 1.00 54.53 102 THR A O 1
ATOM 806 N N . GLY A 1 103 ? 34.063 13.224 25.421 1.00 52.56 103 GLY A N 1
ATOM 807 C CA . GLY A 1 103 ? 34.741 12.021 24.988 1.00 52.56 103 GLY A CA 1
ATOM 808 C C . GLY A 1 103 ? 36.247 12.294 24.996 1.00 52.56 103 GLY A C 1
ATOM 809 O O . GLY A 1 103 ? 36.657 13.443 24.795 1.00 52.56 103 GLY A O 1
ATOM 810 N N . PRO A 1 104 ? 37.086 11.279 25.250 1.00 48.88 104 PRO A N 1
ATOM 811 C CA . PRO A 1 104 ? 38.527 11.422 25.082 1.00 48.88 104 PRO A CA 1
ATOM 812 C C . PRO A 1 104 ? 38.824 11.946 23.665 1.00 48.88 104 PRO A C 1
ATOM 814 O O . PRO A 1 104 ? 38.090 11.602 22.733 1.00 48.88 104 PRO A O 1
ATOM 817 N N . PRO A 1 105 ? 39.851 12.795 23.485 1.00 39.66 105 PRO A N 1
ATOM 818 C CA . PRO A 1 105 ? 40.114 13.461 22.217 1.00 39.66 105 PRO A CA 1
ATOM 819 C C . PRO A 1 105 ? 40.477 12.416 21.161 1.00 39.66 105 PRO A C 1
ATOM 821 O O . PRO A 1 105 ? 41.616 11.971 21.067 1.00 39.66 105 PRO A O 1
ATOM 824 N N . CYS A 1 106 ? 39.495 12.007 20.362 1.00 38.00 106 CYS A N 1
ATOM 825 C CA . CYS A 1 106 ? 39.744 11.278 19.135 1.00 38.00 106 CYS A CA 1
ATOM 826 C C . CYS A 1 106 ? 39.932 12.335 18.048 1.00 38.00 106 CYS A C 1
ATOM 828 O O . CYS A 1 106 ? 38.991 13.019 17.640 1.00 38.00 106 CYS A O 1
ATOM 830 N N . SER A 1 107 ? 41.184 12.541 17.650 1.00 47.91 107 SER A N 1
ATOM 831 C CA . SER A 1 107 ? 41.539 13.387 16.519 1.00 47.91 107 SER A CA 1
ATOM 832 C C . SER A 1 107 ? 40.758 12.934 15.284 1.00 47.91 107 SER A C 1
ATOM 834 O O . SER A 1 107 ? 40.883 11.781 14.882 1.00 47.91 107 SER A O 1
ATOM 836 N N . SER A 1 108 ? 40.019 13.862 14.674 1.00 49.44 108 SER A N 1
ATOM 837 C CA . SER A 1 108 ? 39.228 13.730 13.438 1.00 49.44 108 SER A CA 1
ATOM 838 C C . SER A 1 108 ? 37.802 13.183 13.586 1.00 49.44 108 SER A C 1
ATOM 840 O O . SER A 1 108 ? 37.504 12.051 13.242 1.00 49.44 108 SER A O 1
ATOM 842 N N . THR A 1 109 ? 36.855 14.036 13.977 1.00 39.97 109 THR A N 1
ATOM 843 C CA . THR A 1 109 ? 35.521 14.032 13.347 1.00 39.97 109 THR A CA 1
ATOM 844 C C . THR A 1 109 ? 34.914 15.427 13.478 1.00 39.97 109 THR A C 1
ATOM 846 O O . THR A 1 109 ? 34.402 15.809 14.527 1.00 39.97 109 THR A O 1
ATOM 849 N N . THR A 1 110 ? 34.988 16.211 12.405 1.00 37.16 110 THR A N 1
ATOM 850 C CA . THR A 1 110 ? 34.257 17.474 12.282 1.00 37.16 110 THR A CA 1
ATOM 851 C C . THR A 1 110 ? 32.794 17.149 11.988 1.00 37.16 110 THR A C 1
ATOM 853 O O . THR A 1 110 ? 32.470 16.644 10.916 1.00 37.16 110 THR A O 1
ATOM 856 N N . LEU A 1 111 ? 31.902 17.419 12.942 1.00 40.16 111 LEU A N 1
ATOM 857 C CA . LEU A 1 111 ? 30.454 17.405 12.731 1.00 40.16 111 LEU A CA 1
ATOM 858 C C . LEU A 1 111 ? 30.062 18.668 11.953 1.00 40.16 111 LEU A C 1
ATOM 860 O O . LEU A 1 111 ? 29.904 19.747 12.523 1.00 40.16 111 LEU A O 1
ATOM 864 N N . THR A 1 112 ? 29.933 18.543 10.634 1.00 36.09 112 THR A N 1
ATOM 865 C CA . THR A 1 112 ? 29.384 19.604 9.787 1.00 36.09 112 THR A CA 1
ATOM 866 C C . THR A 1 112 ? 27.885 19.737 10.055 1.00 36.09 112 THR A C 1
ATOM 868 O O . THR A 1 112 ? 27.114 18.796 9.872 1.00 36.09 112 THR A O 1
ATOM 871 N N . ARG A 1 113 ? 27.470 20.926 10.497 1.00 32.19 113 ARG A N 1
ATOM 872 C CA . ARG A 1 113 ? 26.072 21.350 10.615 1.00 32.19 113 ARG A CA 1
ATOM 873 C C . ARG A 1 113 ? 25.455 21.395 9.214 1.00 32.19 113 ARG A C 1
ATOM 875 O O . ARG A 1 113 ? 25.828 22.249 8.417 1.00 32.19 113 ARG A O 1
ATOM 882 N N . VAL A 1 114 ? 24.527 20.487 8.922 1.00 35.38 114 VAL A N 1
ATOM 883 C CA . VAL A 1 114 ? 23.618 20.646 7.779 1.00 35.38 114 VAL A CA 1
ATOM 884 C C . VAL A 1 114 ? 22.637 21.750 8.166 1.00 35.38 114 VAL A C 1
ATOM 886 O O . VAL A 1 114 ? 21.931 21.626 9.170 1.00 35.38 114 VAL A O 1
ATOM 889 N N . VAL A 1 115 ? 22.709 22.867 7.443 1.00 52.16 115 VAL A N 1
ATOM 890 C CA . VAL A 1 115 ? 21.726 23.957 7.491 1.00 52.16 115 VAL A CA 1
ATOM 891 C C . VAL A 1 115 ? 20.492 23.531 6.709 1.00 52.16 115 VAL A C 1
ATOM 893 O O . VAL A 1 115 ? 20.683 22.892 5.651 1.00 52.16 115 VAL A O 1
#

Radius of gyration: 23.87 Å; chains: 1; bounding box: 60×37×48 Å

Foldseek 3Di:
DPQPQWDWDWDWDDPDPDIDIDIDTDQAGPVRDGHDCVPVVVVVLVVVQVVCVVVVHDNVVVVVVVVVVVDDPCPVVVVVVVVVVVVVVVVVCVVCVPPDPPDPDDPDDDDDDDD

Organism: NCBI:txid944557